Protein 2WB6 (pdb70)

Solvent-accessible surface area: 6934 Å² total; per-residue (Å²): 169,88,0,18,23,12,13,118,149,32,30,26,142,47,7,95,183,65,11,121,73,78,194,88,89,3,27,0,58,11,70,66,0,5,87,15,10,27,122,24,0,94,137,30,10,1,104,11,93,89,150,54,62,56,0,81,4,37,12,156,147,5,113,2,60,18,0,127,157,93,43,2,124,36,103,74,62,72,86,8,89,1,60,19,49,38,0,0,67,26,10,3,146,75,13,66,104,149,17,106,24,80,70,86,150,151,43,0,24,0,47,35,146,129

Structure (mmCIF, N/CA/C/O backbone):
data_2WB6
#
_entry.id   2WB6
#
_cell.length_a   62.890
_cell.length_b   62.890
_cell.length_c   110.837
_cell.angle_alpha   90.00
_cell.angle_beta   90.00
_cell.angle_gamma   120.00
#
_symmetry.space_group_name_H-M   'P 61 2 2'
#
loop_
_entity.id
_entity.type
_entity.pdbx_description
1 polymer AFV1-102
2 non-polymer 'CHLORIDE ION'
3 water water
#
loop_
_atom_site.group_PDB
_atom_site.id
_atom_site.type_symbol
_atom_site.label_atom_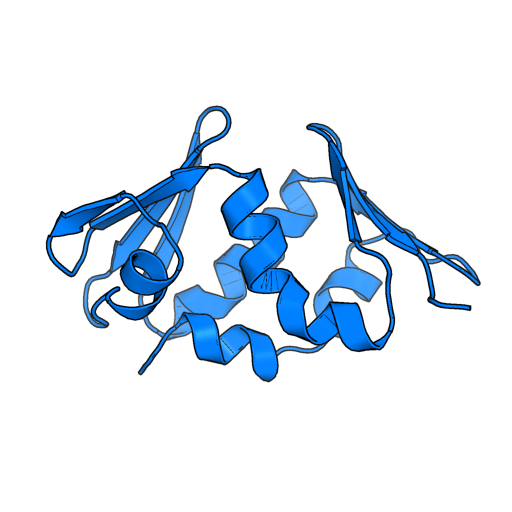id
_atom_site.label_alt_id
_atom_site.label_comp_id
_atom_site.label_asym_id
_atom_site.label_entity_id
_atom_site.label_seq_id
_atom_site.pdbx_PDB_ins_code
_atom_site.Cartn_x
_atom_site.Cartn_y
_atom_site.Cartn_z
_atom_site.occupancy
_atom_site.B_iso_or_equiv
_atom_site.auth_seq_id
_atom_site.auth_comp_id
_atom_site.auth_asym_id
_atom_site.auth_atom_id
_atom_site.pdbx_PDB_model_num
ATOM 1 N N . LEU A 1 11 ? 3.738 8.321 9.330 1.00 48.60 -19 LEU A N 1
ATOM 2 C CA . LEU A 1 11 ? 2.241 8.308 9.222 1.00 47.46 -19 LEU A CA 1
ATOM 3 C C . LEU A 1 11 ? 1.534 9.537 9.866 1.00 47.75 -19 LEU A C 1
ATOM 4 O O . LEU A 1 11 ? 0.334 9.706 9.684 1.00 47.88 -19 LEU A O 1
ATOM 9 N N . GLU A 1 12 ? 2.244 10.369 10.635 1.00 46.54 -18 GLU A N 1
ATOM 10 C CA . GLU A 1 12 ? 1.717 11.702 10.975 1.00 45.24 -18 GLU A CA 1
ATOM 11 C C . GLU A 1 12 ? 2.275 12.636 9.918 1.00 43.78 -18 GLU A C 1
ATOM 12 O O . GLU A 1 12 ? 3.493 12.817 9.848 1.00 44.17 -18 GLU A O 1
ATOM 18 N N . SER A 1 13 ? 1.416 13.233 9.091 1.00 41.93 -17 SER A N 1
ATOM 19 C CA . SER A 1 13 ? 1.923 14.062 8.000 1.00 40.23 -17 SER A CA 1
ATOM 20 C C . SER A 1 13 ? 2.603 15.360 8.456 1.00 39.78 -17 SER A C 1
ATOM 21 O O . SER A 1 13 ? 3.500 15.848 7.778 1.00 39.48 -17 SER A O 1
ATOM 24 N N . THR A 1 14 ? 2.208 15.913 9.599 1.00 39.80 -16 THR A N 1
ATOM 25 C CA . THR A 1 14 ? 2.871 17.122 10.095 1.00 40.47 -16 THR A CA 1
ATOM 26 C C . THR A 1 14 ? 4.325 16.848 10.478 1.00 41.64 -16 THR A C 1
ATOM 27 O O . THR A 1 14 ? 5.144 17.767 10.523 1.00 41.27 -16 THR A O 1
ATOM 31 N N . SER A 1 15 ? 4.632 15.591 10.783 1.00 43.17 -15 SER A N 1
ATOM 32 C CA . SER A 1 15 ? 5.997 15.190 11.125 1.00 45.06 -15 SER A CA 1
ATOM 33 C C . SER A 1 15 ? 6.967 15.335 9.952 1.00 45.47 -15 SER A C 1
ATOM 34 O O . SER A 1 15 ? 8.178 15.499 10.155 1.00 46.39 -15 SER A O 1
ATOM 37 N N . LEU A 1 16 ? 6.442 15.281 8.733 1.00 45.75 -14 LEU A N 1
ATOM 38 C CA . LEU A 1 16 ? 7.248 15.416 7.530 1.00 46.28 -14 LEU A CA 1
ATOM 39 C C . LEU A 1 16 ? 7.906 16.778 7.444 1.00 46.83 -14 LEU A C 1
ATOM 40 O O . LEU A 1 16 ? 8.852 16.969 6.697 1.00 46.26 -14 LEU A O 1
ATOM 45 N N . TYR A 1 17 ? 7.393 17.743 8.194 1.00 47.46 -13 TYR A N 1
ATOM 46 C CA . TYR A 1 17 ? 7.995 19.063 8.153 1.00 48.44 -13 TYR A CA 1
ATOM 47 C C . TYR A 1 17 ? 9.302 19.136 8.963 1.00 51.23 -13 TYR A C 1
ATOM 48 O O . TYR A 1 17 ? 10.209 19.868 8.584 1.00 51.53 -13 TYR A O 1
ATOM 57 N N . LYS A 1 18 ? 9.413 18.334 10.027 1.00 54.43 -12 LYS A N 1
ATOM 58 C CA . LYS A 1 18 ? 10.635 18.295 10.862 1.00 56.65 -12 LYS A CA 1
ATOM 59 C C . LYS A 1 18 ? 11.827 17.737 10.104 1.00 58.55 -12 LYS A C 1
ATOM 60 O O . LYS A 1 18 ? 12.970 17.868 10.546 1.00 59.16 -12 LYS A O 1
ATOM 66 N N . LYS A 1 19 ? 11.542 17.104 8.973 1.00 60.29 -11 LYS A N 1
ATOM 67 C CA . LYS A 1 19 ? 12.543 16.413 8.176 1.00 61.07 -11 LYS A CA 1
ATOM 68 C C . LYS A 1 19 ? 12.868 17.147 6.877 1.00 62.01 -11 LYS A C 1
ATOM 69 O O . LYS A 1 19 ? 13.949 16.976 6.322 1.00 62.51 -11 LYS A O 1
ATOM 75 N N . ALA A 1 20 ? 11.926 17.932 6.368 1.00 62.18 -10 ALA A N 1
ATOM 76 C CA . ALA A 1 20 ? 12.146 18.655 5.116 1.00 62.14 -10 ALA A CA 1
ATOM 77 C C . ALA A 1 20 ? 12.942 19.930 5.385 1.00 62.23 -10 ALA A C 1
ATOM 78 O O . ALA A 1 20 ? 12.612 20.707 6.282 1.00 62.72 -10 ALA A O 1
ATOM 80 N N . GLY A 1 21 ? 14.007 20.138 4.623 1.00 62.07 -9 GLY A N 1
ATOM 81 C CA . GLY A 1 21 ? 14.906 21.249 4.904 1.00 61.29 -9 GLY A CA 1
ATOM 82 C C . GLY A 1 21 ? 14.277 22.572 4.528 1.00 60.63 -9 GLY A C 1
ATOM 83 O O . GLY A 1 21 ? 13.222 22.613 3.886 1.00 60.84 -9 GLY A O 1
ATOM 84 N N . SER A 1 22 ? 14.917 23.661 4.932 1.00 59.62 -8 SER A N 1
ATOM 85 C CA . SER A 1 22 ? 14.537 24.958 4.419 1.00 58.69 -8 SER A CA 1
ATOM 86 C C . SER A 1 22 ? 15.114 25.068 3.023 1.00 57.51 -8 SER A C 1
ATOM 87 O O . SER A 1 22 ? 15.043 26.121 2.398 1.00 57.22 -8 SER A O 1
ATOM 90 N N . GLU A 1 23 ? 15.690 23.974 2.529 1.00 56.34 -7 GLU A N 1
ATOM 91 C CA . GLU A 1 23 ? 16.266 23.973 1.183 1.00 56.02 -7 GLU A CA 1
ATOM 92 C C . GLU A 1 23 ? 15.215 24.409 0.187 1.00 54.20 -7 GLU A C 1
ATOM 93 O O . GLU A 1 23 ? 15.502 25.134 -0.765 1.00 54.05 -7 GLU A O 1
ATOM 99 N N . ASN A 1 24 ? 13.998 23.928 0.414 1.00 52.91 -6 ASN A N 1
ATOM 100 C CA . ASN A 1 24 ? 12.831 24.282 -0.383 1.00 51.76 -6 ASN A CA 1
ATOM 101 C C . ASN A 1 24 ? 12.661 25.805 -0.492 1.00 49.68 -6 ASN A C 1
ATOM 102 O O . ASN A 1 24 ? 12.595 26.378 -1.577 1.00 49.48 -6 ASN A O 1
ATOM 107 N N . LEU A 1 25 ? 12.597 26.433 0.671 1.00 46.86 -5 LEU A N 1
ATOM 108 C CA . LEU A 1 25 ? 12.365 27.857 0.802 1.00 44.11 -5 LEU A CA 1
ATOM 109 C C . LEU A 1 25 ? 13.525 28.707 0.285 1.00 42.20 -5 LEU A C 1
ATOM 110 O O . LEU A 1 25 ? 13.310 29.788 -0.274 1.00 40.78 -5 LEU A O 1
ATOM 115 N N . TYR A 1 26 ? 14.751 28.242 0.501 1.00 40.00 -4 TYR A N 1
ATOM 116 C CA . TYR A 1 26 ? 15.903 28.917 -0.088 1.00 39.11 -4 TYR A CA 1
ATOM 117 C C . TYR A 1 26 ? 15.770 29.018 -1.603 1.00 38.47 -4 TYR A C 1
ATOM 118 O O . TYR A 1 26 ? 15.957 30.081 -2.180 1.00 39.00 -4 TYR A O 1
ATOM 127 N N . PHE A 1 27 ? 15.429 27.915 -2.248 1.00 38.47 -3 PHE A N 1
ATOM 128 C CA . PHE A 1 27 ? 15.433 27.864 -3.694 1.00 38.98 -3 PHE A CA 1
ATOM 129 C C . PHE A 1 27 ? 14.351 28.737 -4.303 1.00 39.06 -3 PHE A C 1
ATOM 130 O O . PHE A 1 27 ?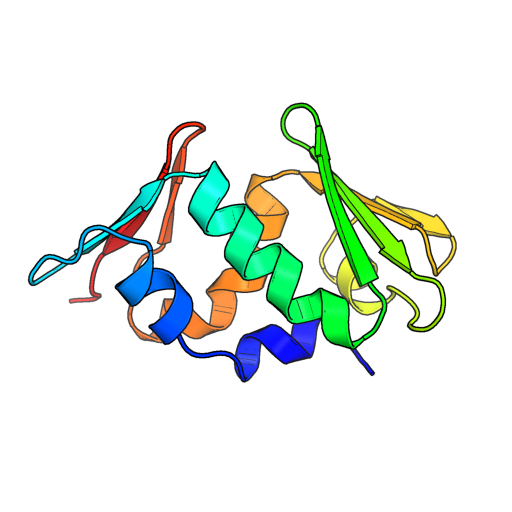 14.553 29.383 -5.333 1.00 38.61 -3 PHE A O 1
ATOM 138 N N . GLN A 1 28 ? 13.210 28.749 -3.622 1.00 39.01 -2 GLN A N 1
ATOM 139 C CA . GLN A 1 28 ? 12.001 29.450 -4.049 1.00 38.58 -2 GLN A CA 1
ATOM 140 C C . GLN A 1 28 ? 11.990 30.923 -3.641 1.00 37.61 -2 GLN A C 1
ATOM 141 O O . GLN A 1 28 ? 11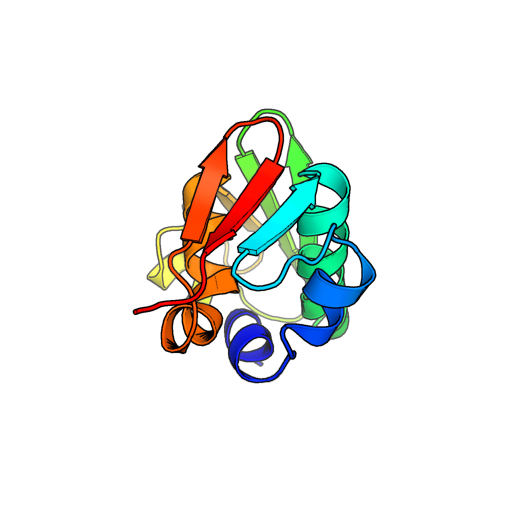.251 31.713 -4.193 1.00 37.80 -2 GLN A O 1
ATOM 147 N N . GLY A 1 29 ? 12.765 31.278 -2.628 1.00 36.91 -1 GLY A N 1
ATOM 148 C CA . GLY A 1 29 ? 12.707 32.624 -2.098 1.00 34.44 -1 GLY A CA 1
ATOM 149 C C . GLY A 1 29 ? 13.778 33.509 -2.697 1.00 34.49 -1 GLY A C 1
ATOM 150 O O . GLY A 1 29 ? 14.656 33.039 -3.414 1.00 32.55 -1 GLY A O 1
ATOM 151 N N . ILE A 1 30 ? 13.760 34.737 -2.213 1.00 27.40 2 ILE A N 1
ATOM 152 C CA . ILE A 1 30 ? 14.834 35.684 -2.422 1.00 28.95 2 ILE A CA 1
ATOM 153 C C . ILE A 1 30 ? 15.679 35.643 -1.164 1.00 28.05 2 ILE A C 1
ATOM 154 O O . ILE A 1 30 ? 15.210 35.963 -0.082 1.00 27.47 2 ILE A O 1
ATOM 159 N N . VAL A 1 31 ? 16.924 35.207 -1.309 1.00 28.32 3 VAL A N 1
ATOM 160 C CA . VAL A 1 31 ? 17.787 34.944 -0.160 1.00 27.18 3 VAL A CA 1
ATOM 161 C C . VAL A 1 31 ? 18.788 36.096 0.044 1.00 28.27 3 VAL A C 1
ATOM 162 O O . VAL A 1 31 ? 19.574 36.422 -0.867 1.00 26.77 3 VAL A O 1
ATOM 166 N N . ASP A 1 32 ? 18.717 36.729 1.218 1.00 28.93 4 ASP A N 1
ATOM 167 C CA . ASP A 1 32 ? 19.679 37.772 1.629 1.00 31.36 4 ASP A CA 1
ATOM 168 C C . ASP A 1 32 ? 20.525 37.266 2.795 1.00 31.00 4 ASP A C 1
ATOM 169 O O . ASP A 1 32 ? 20.275 36.193 3.349 1.00 29.94 4 ASP A O 1
ATOM 174 N N . LYS A 1 33 ? 21.509 38.065 3.203 1.00 32.30 5 LYS A N 1
ATOM 175 C CA . LYS A 1 33 ? 22.338 37.684 4.324 1.00 32.95 5 LYS A CA 1
ATOM 176 C C . LYS A 1 33 ? 21.465 37.391 5.553 1.00 33.52 5 LYS A C 1
ATOM 177 O O . LYS A 1 33 ? 21.622 36.374 6.223 1.00 34.06 5 LYS A O 1
ATOM 183 N N . ASN A 1 34 ? 20.537 38.267 5.882 1.00 32.94 6 ASN A N 1
ATOM 184 C CA . ASN A 1 34 ? 19.838 37.985 7.125 1.00 33.51 6 ASN A CA 1
ATOM 185 C C . ASN A 1 34 ? 18.341 37.719 7.007 1.00 32.34 6 ASN A C 1
ATOM 186 O O . ASN A 1 34 ? 17.658 37.660 8.030 1.00 31.75 6 ASN A O 1
ATOM 191 N N . LYS A 1 35 ? 17.845 37.555 5.779 1.00 31.59 7 LYS A N 1
ATOM 192 C CA . LYS A 1 35 ? 16.445 37.147 5.580 1.00 30.38 7 LYS A CA 1
ATOM 193 C C . LYS A 1 35 ? 16.207 36.387 4.282 1.00 29.91 7 LYS A C 1
ATOM 194 O O . LYS A 1 35 ? 17.016 36.443 3.338 1.00 28.69 7 LYS A O 1
ATOM 200 N N . ILE A 1 36 ? 15.082 35.684 4.256 1.00 27.62 8 ILE A N 1
ATOM 201 C CA . ILE A 1 36 ? 14.593 35.030 3.048 1.00 27.43 8 ILE A CA 1
ATOM 202 C C . ILE A 1 36 ? 13.149 35.474 2.920 1.00 26.28 8 ILE A C 1
ATOM 203 O O . ILE A 1 36 ? 12.403 35.463 3.905 1.00 25.26 8 ILE A O 1
ATOM 208 N N . VAL A 1 37 ? 12.773 35.930 1.732 1.00 25.84 9 VAL A N 1
ATOM 209 C CA . VAL A 1 37 ? 11.380 36.325 1.479 1.00 25.32 9 VAL A CA 1
ATOM 210 C C . VAL A 1 37 ? 10.815 35.422 0.369 1.00 25.54 9 VAL A C 1
ATOM 211 O O . VAL A 1 37 ? 11.402 35.316 -0.729 1.00 25.63 9 VAL A O 1
ATOM 215 N N . ILE A 1 38 ? 9.718 34.733 0.673 1.00 25.10 10 ILE A N 1
ATOM 216 C CA . ILE A 1 38 ? 9.126 33.774 -0.268 1.00 25.70 10 ILE A CA 1
ATOM 217 C C . ILE A 1 38 ? 7.697 34.231 -0.628 1.00 26.20 10 ILE A C 1
ATOM 218 O O . ILE A 1 38 ? 6.867 34.434 0.261 1.00 24.40 10 ILE A O 1
ATOM 223 N N . PRO A 1 39 ? 7.403 34.376 -1.933 1.00 26.43 11 PRO A N 1
ATOM 224 C CA . PRO A 1 39 ? 6.031 34.780 -2.296 1.00 26.60 11 PRO A CA 1
ATOM 225 C C . PRO A 1 39 ? 5.067 33.717 -1.775 1.00 26.21 11 PRO A C 1
ATOM 226 O O . PRO A 1 39 ? 5.431 32.541 -1.696 1.00 25.78 11 PRO A O 1
ATOM 230 N N . MET A 1 40 ? 3.869 34.123 -1.389 1.00 26.04 12 MET A N 1
ATOM 231 C CA . MET A 1 40 ? 2.951 33.180 -0.768 1.00 25.97 12 MET A CA 1
ATOM 232 C C . MET A 1 40 ? 2.617 31.965 -1.634 1.00 27.52 12 MET A C 1
ATOM 233 O O . MET A 1 40 ? 2.555 30.838 -1.136 1.00 25.41 12 MET A O 1
ATOM 238 N N . SER A 1 41 ? 2.374 32.162 -2.922 1.00 28.24 13 SER A N 1
ATOM 239 C CA . SER A 1 41 ? 1.930 30.989 -3.672 1.00 30.88 13 SER A CA 1
ATOM 240 C C . SER A 1 41 ? 3.054 29.965 -3.793 1.00 30.30 13 SER A C 1
ATOM 241 O O . SER A 1 41 ? 2.816 28.768 -3.672 1.00 30.58 13 SER A O 1
ATOM 244 N N . GLU A 1 42 ? 4.280 30.431 -4.036 1.00 30.44 14 GLU A N 1
ATOM 245 C CA . GLU A 1 42 ? 5.435 29.524 -4.036 1.00 31.26 14 GLU A CA 1
ATOM 246 C C . GLU A 1 42 ? 5.680 28.873 -2.670 1.00 28.40 14 GLU A C 1
ATOM 247 O O . GLU A 1 42 ? 5.996 27.692 -2.589 1.00 28.36 14 GLU A O 1
ATOM 253 N N . PHE A 1 43 ? 5.575 29.644 -1.592 1.00 27.35 15 PHE A N 1
ATOM 254 C CA . PHE A 1 43 ? 5.722 29.051 -0.263 1.00 25.89 15 PHE A CA 1
ATOM 255 C C . PHE A 1 43 ? 4.711 27.905 -0.081 1.00 26.09 15 PHE A C 1
ATOM 256 O O . PHE A 1 43 ? 5.057 26.810 0.338 1.00 25.44 15 PHE A O 1
ATOM 264 N N . LEU A 1 44 ? 3.439 28.183 -0.356 1.00 26.88 16 LEU A N 1
ATOM 265 C CA . LEU A 1 44 ? 2.385 27.191 -0.095 1.00 28.33 16 LEU A CA 1
ATOM 266 C C . LEU A 1 44 ? 2.547 25.986 -1.022 1.00 29.39 16 LEU A C 1
ATOM 267 O O . LEU A 1 44 ? 2.440 24.843 -0.582 1.00 30.49 16 LEU A O 1
ATOM 272 N N . ASP A 1 45 ? 2.828 26.238 -2.292 1.00 31.58 17 ASP A N 1
ATOM 273 C CA . ASP A 1 45 ? 3.118 25.131 -3.230 1.00 34.21 17 ASP A CA 1
ATOM 274 C C . ASP A 1 45 ? 4.201 24.172 -2.708 1.00 33.86 17 ASP A C 1
ATOM 275 O O . ASP A 1 45 ? 4.043 22.946 -2.752 1.00 33.50 17 ASP A O 1
ATOM 280 N N . SER A 1 46 ? 5.309 24.711 -2.215 1.00 33.66 18 SER A N 1
ATOM 281 C CA . SER A 1 46 ? 6.358 23.857 -1.671 1.00 33.52 18 SER A CA 1
ATOM 282 C C . SER A 1 46 ? 5.910 23.095 -0.454 1.00 32.83 18 SER A C 1
ATOM 283 O O . SER A 1 46 ? 6.211 21.913 -0.312 1.00 32.49 18 SER A O 1
ATOM 286 N N . MET A 1 47 ? 5.213 23.779 0.447 1.00 31.26 19 MET A N 1
ATOM 287 C CA . MET A 1 47 ? 4.772 23.138 1.683 1.00 31.19 19 MET A CA 1
ATOM 288 C C . MET A 1 47 ? 3.683 22.113 1.385 1.00 30.06 19 MET A C 1
ATOM 289 O O . MET A 1 47 ? 3.647 21.067 2.018 1.00 30.69 19 MET A O 1
ATOM 294 N N . PHE A 1 48 ? 2.804 22.402 0.424 1.00 29.98 20 PHE A N 1
ATOM 295 C CA . PHE A 1 48 ? 1.755 21.431 0.077 1.00 30.41 20 PHE A CA 1
ATOM 296 C C . PHE A 1 48 ? 2.401 20.159 -0.489 1.00 31.15 20 PHE A C 1
ATOM 297 O O . PHE A 1 48 ? 2.019 19.023 -0.175 1.00 30.44 20 PHE A O 1
ATOM 305 N N . LEU A 1 49 ? 3.402 20.356 -1.333 1.00 32.50 21 LEU A N 1
ATOM 306 C CA . LEU A 1 49 ? 4.055 19.225 -1.970 1.00 33.13 21 LEU A CA 1
ATOM 307 C C . LEU A 1 49 ? 4.683 18.275 -0.935 1.00 34.20 21 LEU A C 1
ATOM 308 O O . LEU A 1 49 ? 4.667 17.049 -1.122 1.00 34.41 21 LEU A O 1
ATOM 313 N N . VAL A 1 50 ? 5.197 18.808 0.179 1.00 33.94 22 VAL A N 1
ATOM 314 C CA . VAL A 1 50 ? 5.790 17.944 1.202 1.00 34.33 22 VAL A CA 1
ATOM 315 C C . VAL A 1 50 ? 4.877 16.793 1.630 1.00 35.25 22 VAL A C 1
ATOM 316 O O . VAL A 1 50 ? 5.323 15.654 1.784 1.00 35.14 22 VAL A O 1
ATOM 320 N N . ILE A 1 51 ? 3.604 17.090 1.870 1.00 35.77 23 ILE A N 1
ATOM 321 C CA . ILE A 1 51 ? 2.743 16.099 2.492 1.00 36.37 23 ILE A CA 1
ATOM 322 C C . ILE A 1 51 ? 1.999 15.280 1.455 1.00 37.94 23 ILE A C 1
ATOM 323 O O . ILE A 1 51 ? 1.328 14.289 1.785 1.00 37.40 23 ILE A O 1
ATOM 328 N N . GLU A 1 52 ? 2.119 15.702 0.202 1.00 39.81 24 GLU A N 1
ATOM 329 C CA . GLU A 1 52 ? 1.545 14.958 -0.907 1.00 43.07 24 GLU A CA 1
ATOM 330 C C . GLU A 1 52 ? 2.035 13.497 -0.938 1.00 44.24 24 GLU A C 1
ATOM 331 O O . GLU A 1 52 ? 1.343 12.611 -1.459 1.00 44.48 24 GLU A O 1
ATOM 337 N N . LYS A 1 53 ? 3.194 13.240 -0.329 1.00 45.35 25 LYS A N 1
ATOM 338 C CA . LYS A 1 53 ? 3.759 11.890 -0.325 1.00 46.38 25 LYS A CA 1
ATOM 339 C C . LYS A 1 53 ? 3.058 10.931 0.646 1.00 46.14 25 LYS A C 1
ATOM 340 O O . LYS A 1 53 ? 3.124 9.718 0.473 1.00 47.28 25 LYS A O 1
ATOM 346 N N . LEU A 1 54 ? 2.372 11.463 1.649 1.00 45.51 26 LEU A N 1
ATOM 347 C CA . LEU A 1 54 ? 1.543 10.615 2.484 1.00 44.14 26 LEU A CA 1
ATOM 348 C C . LEU A 1 54 ? 0.084 10.628 1.986 1.00 42.89 26 LEU A C 1
ATOM 349 O O . LEU A 1 54 ? -0.833 10.289 2.724 1.00 43.98 26 LEU A O 1
ATOM 354 N N . GLY A 1 55 ? -0.127 10.998 0.729 1.00 41.28 27 GLY A N 1
ATOM 355 C CA . GLY A 1 55 ? -1.476 11.025 0.175 1.00 39.00 27 GLY A CA 1
ATOM 356 C C . GLY A 1 55 ? -2.363 12.126 0.747 1.00 37.50 27 GLY A C 1
ATOM 357 O O . GLY A 1 55 ? -3.590 12.052 0.625 1.00 37.27 27 GLY A O 1
ATOM 358 N N . VAL A 1 56 ? -1.757 13.147 1.370 1.00 35.88 28 VAL A N 1
ATOM 359 C CA . VAL A 1 56 ? -2.545 14.311 1.823 1.00 33.88 28 VAL A CA 1
ATOM 360 C C . VAL A 1 56 ? -2.553 15.425 0.783 1.00 33.79 28 VAL A C 1
ATOM 361 O O . VAL A 1 56 ? -1.492 15.947 0.406 1.00 33.86 28 VAL A O 1
ATOM 365 N N . HIS A 1 57 ? -3.746 15.779 0.305 1.00 32.05 29 HIS A N 1
ATOM 366 C CA . HIS A 1 57 ? -3.903 16.857 -0.650 1.00 32.30 29 HIS A CA 1
ATOM 367 C C . HIS A 1 57 ? -4.205 18.168 0.070 1.00 30.80 29 HIS A C 1
ATOM 368 O O . HIS A 1 57 ? -4.938 18.171 1.052 1.00 30.77 29 HIS A O 1
ATOM 375 N N . ALA A 1 58 ? -3.656 19.272 -0.428 1.00 30.14 30 ALA A N 1
ATOM 376 C CA . ALA A 1 58 ? -3.795 20.571 0.211 1.00 29.90 30 ALA A CA 1
ATOM 377 C C . ALA A 1 58 ? -4.122 21.624 -0.815 1.00 30.03 30 ALA A C 1
ATOM 378 O O . ALA A 1 58 ? -3.609 21.592 -1.927 1.00 30.04 30 ALA A O 1
ATOM 380 N N . GLU A 1 59 ? -4.979 22.568 -0.453 1.00 29.76 31 GLU A N 1
ATOM 381 C CA . GLU A 1 59 ? -5.379 23.619 -1.366 1.00 30.55 31 GLU A CA 1
ATOM 382 C C . GLU A 1 59 ? -5.691 24.880 -0.563 1.00 30.24 31 GLU A C 1
ATOM 383 O O . GLU A 1 59 ? -6.164 24.787 0.560 1.00 29.42 31 GLU A O 1
ATOM 389 N N . LYS A 1 60 ? -5.448 26.047 -1.145 1.00 29.54 32 LYS A N 1
ATOM 390 C CA . LYS A 1 60 ? -5.813 27.278 -0.499 1.00 30.92 32 LYS A CA 1
ATOM 391 C C . LYS A 1 60 ? -7.041 27.845 -1.184 1.00 30.41 32 LYS A C 1
ATOM 392 O O . LYS A 1 60 ? -7.138 27.828 -2.404 1.00 29.86 32 LYS A O 1
ATOM 398 N N . LYS A 1 61 ? -7.991 28.333 -0.404 1.00 31.46 33 LYS A N 1
ATOM 399 C CA . LYS A 1 61 ? -9.119 29.053 -0.983 1.00 31.65 33 LYS A CA 1
ATOM 400 C C . LYS A 1 61 ? -9.510 30.128 0.022 1.00 32.76 33 LYS A C 1
ATOM 401 O O . LYS A 1 61 ? -9.817 29.828 1.172 1.00 31.21 33 LYS A O 1
ATOM 407 N N . GLY A 1 62 ? -9.440 31.384 -0.402 1.00 32.50 34 GLY A N 1
ATOM 408 C CA . GLY A 1 62 ? -9.544 32.491 0.525 1.00 32.92 34 GLY A CA 1
ATOM 409 C C . GLY A 1 62 ? -8.287 32.551 1.380 1.00 33.11 34 GLY A C 1
ATOM 410 O O . GLY A 1 62 ? -7.154 32.525 0.866 1.00 32.57 34 GLY A O 1
ATOM 411 N N . SER A 1 63 ? -8.497 32.624 2.688 1.00 32.08 35 SER A N 1
ATOM 412 C CA . SER A 1 63 ? -7.402 32.603 3.647 1.00 31.48 35 SER A CA 1
ATOM 413 C C . SER A 1 63 ? -7.472 31.345 4.459 1.00 29.23 35 SER A C 1
ATOM 414 O O . SER A 1 63 ? -7.025 31.317 5.623 1.00 28.03 35 SER A O 1
ATOM 417 N N . MET A 1 64 ? -8.063 30.311 3.866 1.00 28.63 36 MET A N 1
ATOM 418 C CA . MET A 1 64 ? -8.146 29.004 4.509 1.00 27.01 36 MET A CA 1
ATOM 419 C C . MET A 1 64 ? -7.381 27.964 3.706 1.00 25.86 36 MET A C 1
ATOM 420 O O . MET A 1 64 ? -7.327 28.042 2.492 1.00 26.8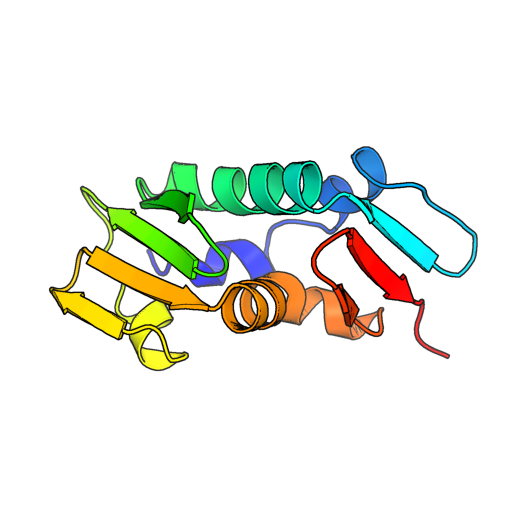0 36 MET A O 1
ATOM 425 N N . ILE A 1 65 ? -6.813 26.993 4.405 1.00 25.13 37 ILE A N 1
ATOM 426 C CA . ILE A 1 65 ? -6.147 25.854 3.797 1.00 25.48 37 ILE A CA 1
ATOM 427 C C . ILE A 1 65 ? -7.050 24.634 4.004 1.00 25.14 37 ILE A C 1
ATOM 428 O O . ILE A 1 65 ? -7.501 24.385 5.129 1.00 25.16 37 ILE A O 1
ATOM 433 N N . PHE A 1 66 ? -7.316 23.883 2.939 1.00 24.69 38 PHE A N 1
ATOM 434 C CA . PHE A 1 66 ? -8.170 22.686 3.013 1.00 25.19 38 PHE A CA 1
ATOM 435 C C . PHE A 1 66 ? -7.313 21.439 2.799 1.00 25.46 38 PHE A C 1
ATOM 436 O O . PHE A 1 66 ? -6.547 21.379 1.846 1.00 26.76 38 PHE A O 1
ATOM 444 N N . LEU A 1 67 ? -7.394 20.485 3.708 1.00 26.12 39 LEU A N 1
ATOM 445 C CA . LEU A 1 67 ? -6.625 19.249 3.606 1.00 25.23 39 LEU A CA 1
ATOM 446 C C . LEU A 1 67 ? -7.585 18.073 3.462 1.00 26.44 39 LEU A C 1
ATOM 447 O O . LEU A 1 67 ? -8.647 18.066 4.091 1.00 25.91 39 LEU A O 1
ATOM 452 N N . SER A 1 68 ? -7.226 17.102 2.622 1.00 27.36 40 SER A N 1
ATOM 453 C CA . SER A 1 68 ? -7.994 15.860 2.515 1.00 29.18 40 SER A CA 1
ATOM 454 C C . SER A 1 68 ? -7.042 14.726 2.185 1.00 30.54 40 SER A C 1
ATOM 455 O O . SER A 1 68 ? -6.027 14.934 1.549 1.00 30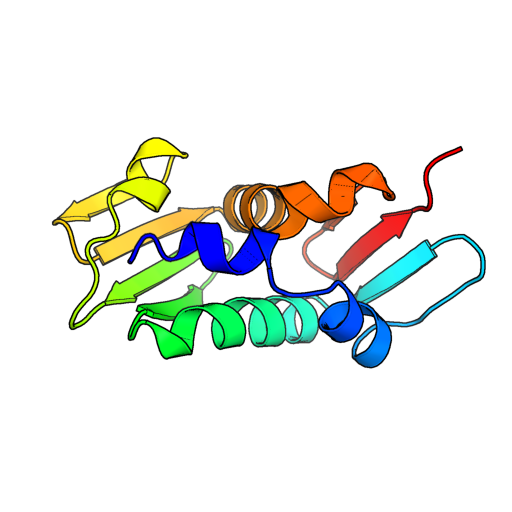.86 40 SER A O 1
ATOM 458 N N . SER A 1 69 ? -7.379 13.528 2.625 1.00 33.97 41 SER A N 1
ATOM 459 C CA . SER A 1 69 ? -6.454 12.424 2.538 1.00 37.76 41 SER A CA 1
ATOM 460 C C . SER A 1 69 ? -7.213 11.168 2.174 1.00 40.04 41 SER A C 1
ATOM 461 O O . SER A 1 69 ? -8.312 10.937 2.679 1.00 39.63 41 SER A O 1
ATOM 464 N N . GLU A 1 70 ? -6.645 10.373 1.277 1.00 43.21 42 GLU A N 1
ATOM 465 C CA . GLU A 1 70 ? -7.203 9.063 0.983 1.00 47.33 42 GLU A CA 1
ATOM 466 C C . GLU A 1 70 ? -6.689 8.021 1.995 1.00 47.80 42 GLU A C 1
ATOM 467 O O . GLU A 1 70 ? -7.412 7.098 2.373 1.00 49.46 42 GLU A O 1
ATOM 473 N N . ARG A 1 71 ? -5.452 8.181 2.453 1.00 48.95 43 ARG A N 1
ATOM 474 C CA . ARG A 1 71 ? -4.830 7.188 3.328 1.00 49.71 43 ARG A CA 1
ATOM 475 C C . ARG A 1 71 ? -4.701 7.639 4.778 1.00 48.63 43 ARG A C 1
ATOM 476 O O . ARG A 1 71 ? -5.392 7.148 5.674 1.00 48.67 43 ARG A O 1
ATOM 484 N N . VAL A 1 72 ? -3.789 8.571 5.000 1.00 47.20 44 VAL A N 1
ATOM 485 C CA . VAL A 1 72 ? -3.404 8.975 6.338 1.00 46.21 44 VAL A CA 1
ATOM 486 C C . VAL A 1 72 ? -4.517 9.758 7.060 1.00 44.81 44 VAL A C 1
ATOM 487 O O . VAL A 1 72 ? -5.148 10.624 6.466 1.00 44.33 44 VAL A O 1
ATOM 491 N N . LYS A 1 73 ? -4.760 9.436 8.330 1.00 43.03 45 LYS A N 1
ATOM 492 C CA . LYS A 1 73 ? -5.644 10.246 9.187 1.00 41.83 45 LYS A CA 1
ATOM 493 C C . LYS A 1 73 ? -5.012 11.605 9.459 1.00 39.95 45 LYS A C 1
ATOM 494 O O . LYS A 1 73 ? -3.794 11.754 9.419 1.00 39.14 45 LYS A O 1
ATOM 500 N N . LEU A 1 74 ? -5.842 12.597 9.747 1.00 38.76 46 LEU A N 1
ATOM 501 C CA . LEU A 1 74 ? -5.335 13.944 9.989 1.00 37.25 46 LEU A CA 1
ATOM 502 C C . LEU A 1 74 ? -5.448 14.349 11.456 1.00 37.30 46 LEU A C 1
ATOM 503 O O . LEU A 1 74 ? -5.630 15.518 11.765 1.00 36.29 46 LEU A O 1
ATOM 508 N N . ALA A 1 75 ? -5.316 13.382 12.365 1.00 37.01 47 ALA A N 1
ATOM 509 C CA . ALA A 1 75 ? -5.435 13.642 13.805 1.00 36.75 47 ALA A CA 1
ATOM 510 C C . ALA A 1 75 ? -4.388 14.625 14.320 1.00 36.37 47 ALA A C 1
ATOM 511 O O . ALA A 1 75 ? -4.650 15.375 15.259 1.00 36.70 47 ALA A O 1
ATOM 513 N N . ASP A 1 76 ? -3.204 14.635 13.718 1.00 36.11 48 ASP A N 1
ATOM 514 C CA . ASP A 1 76 ? -2.184 15.558 14.174 1.00 35.65 48 ASP A CA 1
ATOM 515 C C . ASP A 1 76 ? -2.564 16.997 13.864 1.00 35.25 48 ASP A C 1
ATOM 516 O O . ASP A 1 76 ? -2.380 17.877 14.703 1.00 34.66 48 ASP A O 1
ATOM 521 N N . TRP A 1 77 ? -3.098 17.230 12.663 1.00 33.93 49 TRP A N 1
ATOM 522 C CA . TRP A 1 77 ? -3.580 18.562 12.275 1.00 34.23 49 TRP A CA 1
ATOM 523 C C . TRP A 1 77 ? -4.722 19.037 13.185 1.00 34.56 49 TRP A C 1
ATOM 524 O O . TRP A 1 77 ? -4.783 20.197 13.571 1.00 34.50 49 TRP A O 1
ATOM 535 N N . LYS A 1 78 ? -5.632 18.133 13.508 1.00 35.55 50 LYS A N 1
ATOM 536 C CA . LYS A 1 78 ? -6.719 18.459 14.420 1.00 37.67 50 LYS A CA 1
ATOM 537 C C . LYS A 1 78 ? -6.174 18.831 15.798 1.00 38.50 50 LYS A C 1
ATOM 538 O O . LYS A 1 78 ? -6.555 19.840 16.386 1.00 37.83 50 LYS A O 1
ATOM 544 N N . GLN A 1 79 ? -5.255 18.018 16.291 1.00 39.27 51 GLN A N 1
ATOM 545 C CA . GLN A 1 79 ? -4.586 18.287 17.558 1.00 40.89 51 GLN A CA 1
ATOM 546 C C . GLN A 1 79 ? -3.954 19.677 17.600 1.00 40.36 51 GLN A C 1
ATOM 547 O O . GLN A 1 79 ? -3.919 20.318 18.654 1.00 40.80 51 GLN A O 1
ATOM 553 N N . LEU A 1 80 ? -3.460 20.146 16.456 1.00 40.13 52 LEU A N 1
ATOM 554 C CA . LEU A 1 80 ? -2.788 21.440 16.369 1.00 39.53 52 LEU A CA 1
ATOM 555 C C . LEU A 1 80 ? -3.758 22.558 16.035 1.00 39.33 52 LEU A C 1
ATOM 556 O O . LEU A 1 80 ? -3.342 23.682 15.794 1.00 40.28 52 LEU A O 1
ATOM 561 N N . GLY A 1 81 ? -5.047 22.262 15.979 1.00 38.51 53 GLY A N 1
ATOM 562 C CA . GLY A 1 81 ? -6.013 23.342 15.846 1.00 37.27 53 GLY A CA 1
ATOM 563 C C . GLY A 1 81 ? -6.916 23.306 14.625 1.00 36.33 53 GLY A C 1
ATOM 564 O O . GLY A 1 81 ? -7.847 24.100 14.530 1.00 35.11 53 GLY A O 1
ATOM 565 N N . ALA A 1 82 ? -6.664 22.392 13.686 1.00 34.36 54 ALA A N 1
ATOM 566 C CA . ALA A 1 82 ? -7.483 22.349 12.478 1.00 33.54 54 ALA A CA 1
ATOM 567 C C . ALA A 1 82 ? -8.934 21.944 12.759 1.00 32.87 54 ALA A C 1
ATOM 568 O O . ALA A 1 82 ? -9.213 21.179 13.688 1.00 32.79 54 ALA A O 1
ATOM 570 N N . MET A 1 83 ? -9.848 22.445 11.937 1.00 32.35 55 MET A N 1
ATOM 571 C CA . MET A 1 83 ? -11.260 22.106 12.051 1.00 33.92 55 MET A CA 1
ATOM 572 C C . MET A 1 83 ? -11.590 20.978 11.089 1.00 32.84 55 MET A C 1
ATOM 573 O O . MET A 1 83 ? -11.578 21.175 9.883 1.00 31.95 55 MET A O 1
ATOM 578 N N . CYS A 1 84 ? -11.868 19.797 11.631 1.00 33.46 56 CYS A N 1
ATOM 579 C CA . CYS A 1 84 ? -12.048 18.597 10.825 1.00 34.55 56 CYS A CA 1
ATOM 580 C C . CYS A 1 84 ? -13.491 18.111 10.827 1.00 34.89 56 CYS A C 1
ATOM 581 O O . CYS A 1 84 ? -14.168 18.159 11.849 1.00 35.35 56 CYS A O 1
ATOM 584 N N . SER A 1 85 ? -13.975 17.684 9.672 1.00 34.72 57 SER A N 1
ATOM 585 C CA . SER A 1 85 ? -15.321 17.116 9.592 1.00 35.21 57 SER A CA 1
ATOM 586 C C . SER A 1 85 ? -15.261 15.625 9.865 1.00 35.40 57 SER A C 1
ATOM 587 O O . SER A 1 85 ? -16.222 15.036 10.349 1.00 35.47 57 SER A O 1
ATOM 590 N N . ASP A 1 86 ? -14.138 15.008 9.524 1.00 35.80 58 ASP A N 1
ATOM 591 C CA . ASP A 1 86 ? -13.862 13.617 9.933 1.00 36.22 58 ASP A CA 1
ATOM 592 C C . ASP A 1 86 ? -12.355 13.421 9.932 1.00 36.38 58 ASP A C 1
ATOM 593 O O . ASP A 1 86 ? -11.620 14.385 9.744 1.00 35.63 58 ASP A O 1
ATOM 598 N N . CYS A 1 87 ? -11.893 12.182 10.100 1.00 36.95 59 CYS A N 1
ATOM 599 C CA . CYS A 1 87 ? -10.450 11.912 10.181 1.00 38.17 59 CYS A CA 1
ATOM 600 C C . CYS A 1 87 ? -9.664 12.259 8.914 1.00 36.68 59 CYS A C 1
ATOM 601 O O . CYS A 1 87 ? -8.421 12.257 8.933 1.00 36.78 59 CYS A O 1
ATOM 604 N N . TYR A 1 88 ? -10.374 12.520 7.821 1.00 34.38 60 TYR A N 1
ATOM 605 C CA . TYR A 1 88 ? -9.742 12.628 6.505 1.00 34.21 60 TYR A CA 1
ATOM 606 C C . TYR A 1 88 ? -9.960 13.964 5.819 1.00 32.23 60 TYR A C 1
ATOM 607 O O . TYR A 1 88 ? -9.554 14.126 4.675 1.00 30.99 60 TYR A O 1
ATOM 616 N N . HIS A 1 89 ? -10.629 14.897 6.502 1.00 30.03 61 HIS A N 1
ATOM 617 C CA . HIS A 1 89 ? -10.907 16.207 5.905 1.00 29.48 61 HIS A CA 1
ATOM 618 C C . HIS A 1 89 ? -10.808 17.290 6.974 1.00 28.75 61 HIS A C 1
ATOM 619 O O . HIS A 1 89 ? -11.486 17.199 7.992 1.00 27.73 61 HIS A O 1
ATOM 626 N N . CYS A 1 90 ? -9.969 18.297 6.755 1.00 28.48 62 CYS A N 1
ATOM 62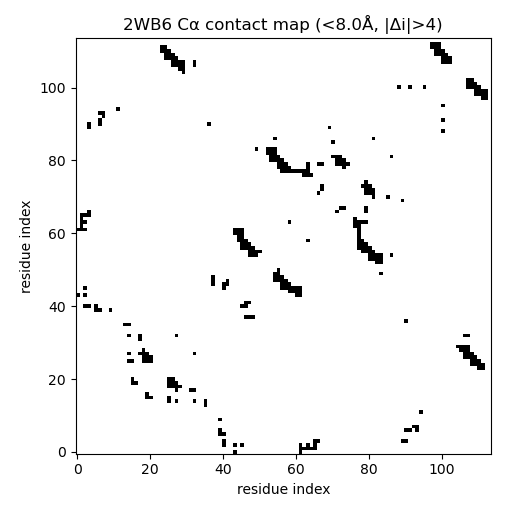7 C CA . CYS A 1 90 ? -9.794 19.378 7.742 1.00 30.00 62 CYS A CA 1
ATOM 628 C C . CYS A 1 90 ? -9.572 20.682 7.007 1.00 28.96 62 CYS A C 1
ATOM 629 O O . CYS A 1 90 ? -9.165 20.678 5.841 1.00 28.01 62 CYS A O 1
ATOM 632 N N . LYS A 1 91 ? -9.832 21.801 7.681 1.00 27.89 63 LYS A N 1
ATOM 633 C CA . LYS A 1 91 ? -9.434 23.083 7.169 1.00 26.67 63 LYS A CA 1
ATOM 634 C C . LYS A 1 91 ? -8.854 23.893 8.321 1.00 26.34 63 LYS A C 1
ATOM 635 O O . LYS A 1 91 ? -9.163 23.640 9.508 1.00 26.68 63 LYS A O 1
ATOM 641 N N . LEU A 1 92 ? -7.967 24.811 7.980 1.00 25.84 64 LEU A N 1
ATOM 642 C CA . LEU A 1 92 ? -7.362 25.671 8.998 1.00 26.22 64 LEU A CA 1
ATOM 643 C C . LEU A 1 92 ? -6.919 26.966 8.366 1.00 25.55 64 LEU A C 1
ATOM 644 O O . LEU A 1 92 ? -6.665 27.018 7.159 1.00 25.14 64 LEU A O 1
ATOM 649 N N . PRO A 1 93 ? -6.880 28.045 9.169 1.00 26.56 65 PRO A N 1
ATOM 650 C CA . PRO A 1 93 ? -6.488 29.339 8.613 1.00 26.70 65 PRO A CA 1
ATOM 651 C C . PRO A 1 93 ? -5.084 29.269 8.052 1.00 26.91 65 PRO A C 1
ATOM 652 O O . PRO A 1 93 ? -4.248 28.496 8.534 1.00 26.22 65 PRO A O 1
ATOM 656 N N . LEU A 1 94 ? -4.847 30.050 7.019 1.00 26.97 66 LEU A N 1
ATOM 657 C CA . LEU A 1 94 ? -3.524 30.204 6.472 1.00 28.52 66 LEU A CA 1
ATOM 658 C C . LEU A 1 94 ? -2.460 30.462 7.548 1.00 27.82 66 LEU A C 1
ATOM 659 O O . LEU A 1 94 ? -1.393 29.853 7.527 1.00 27.57 66 LEU A O 1
ATOM 664 N N . SER A 1 95 ? -2.716 31.369 8.484 1.00 29.47 67 SER A N 1
ATOM 665 C CA . SER A 1 95 ? -1.655 31.676 9.450 1.00 29.21 67 SER A CA 1
ATOM 666 C C . SER A 1 95 ? -1.337 30.461 10.303 1.00 29.30 67 SER A C 1
ATOM 667 O O . SER A 1 95 ? -0.164 30.190 10.556 1.00 29.45 67 SER A O 1
ATOM 670 N N . SER A 1 96 ? -2.350 29.695 10.709 1.00 28.19 68 SER A N 1
ATOM 671 C CA . SER A 1 96 ? -2.079 28.495 11.494 1.00 29.05 68 SER A CA 1
ATOM 672 C C . SER A 1 96 ? -1.259 27.480 10.706 1.00 29.07 68 SER A C 1
ATOM 673 O O . SER A 1 96 ? -0.379 26.848 11.262 1.00 27.85 68 SER A O 1
ATOM 676 N N . PHE A 1 97 ? -1.594 27.295 9.433 1.00 27.16 69 PHE A N 1
ATOM 677 C CA . PHE A 1 97 ? -0.800 26.419 8.563 1.00 26.87 69 PHE A CA 1
ATOM 678 C C . PHE A 1 97 ? 0.680 26.873 8.507 1.00 26.99 69 PHE A C 1
ATOM 679 O O . PHE A 1 97 ? 1.595 26.068 8.707 1.00 26.31 69 PHE A O 1
ATOM 687 N N . ILE A 1 98 ? 0.909 28.156 8.251 1.00 25.94 70 ILE A N 1
ATOM 688 C CA . ILE A 1 98 ? 2.272 28.691 8.207 1.00 26.98 70 ILE A CA 1
ATOM 689 C C . ILE A 1 98 ? 3.030 28.429 9.527 1.00 27.86 70 ILE A C 1
ATOM 690 O O . ILE A 1 98 ? 4.168 27.933 9.504 1.00 27.14 70 ILE A O 1
ATOM 695 N N . GLU A 1 99 ? 2.395 28.725 10.661 1.00 27.26 71 GLU A N 1
ATOM 696 C CA . GLU A 1 99 ? 3.062 28.492 11.949 1.00 27.81 71 GLU A CA 1
ATOM 697 C C . GLU A 1 99 ? 3.417 27.020 12.136 1.00 28.34 71 GLU A C 1
ATOM 698 O O . GLU A 1 99 ? 4.482 26.701 12.632 1.00 29.13 71 GLU A O 1
ATOM 704 N N . ILE A 1 100 ? 2.522 26.113 11.750 1.00 28.22 72 ILE A N 1
ATOM 705 C CA . ILE A 1 100 ? 2.798 24.685 11.920 1.00 28.00 72 ILE A CA 1
ATOM 706 C C . ILE A 1 100 ? 3.965 24.203 11.070 1.00 28.53 72 ILE A C 1
ATOM 707 O O . ILE A 1 100 ? 4.872 23.513 11.560 1.00 28.45 72 ILE A O 1
ATOM 712 N N . VAL A 1 101 ? 3.937 24.551 9.797 1.00 28.45 73 VAL A N 1
ATOM 713 C CA . VAL A 1 101 ? 4.923 23.996 8.894 1.00 29.58 73 VAL A CA 1
ATOM 714 C C . VAL A 1 101 ? 6.315 24.611 9.081 1.00 30.04 73 VAL A C 1
ATOM 715 O O . VAL A 1 101 ? 7.314 24.003 8.688 1.00 31.12 73 VAL A O 1
ATOM 719 N N . THR A 1 102 ? 6.395 25.804 9.670 1.00 30.36 74 THR A N 1
ATOM 720 C CA . THR A 1 102 ? 7.703 26.419 9.880 1.00 31.18 74 THR A CA 1
ATOM 721 C C . THR A 1 102 ? 8.258 26.166 11.300 1.00 33.32 74 THR A C 1
ATOM 722 O O . THR A 1 102 ? 9.275 26.749 11.682 1.00 33.44 74 THR A O 1
ATOM 726 N N . ARG A 1 103 ? 7.620 25.298 12.073 1.00 35.19 75 ARG A N 1
ATOM 727 C CA . ARG A 1 103 ? 8.001 25.178 13.490 1.00 38.34 75 ARG A CA 1
ATOM 728 C C . ARG A 1 103 ? 9.496 24.884 13.671 1.00 39.46 75 ARG A C 1
ATOM 729 O O . ARG A 1 103 ? 10.189 25.492 14.507 1.00 39.73 75 ARG A O 1
ATOM 737 N N . LYS A 1 104 ? 10.001 23.962 12.877 1.00 40.80 76 LYS A N 1
ATOM 738 C CA . LYS A 1 104 ? 11.407 23.607 12.941 1.00 42.31 76 LYS A CA 1
ATOM 739 C C . LYS A 1 104 ? 12.332 24.721 12.409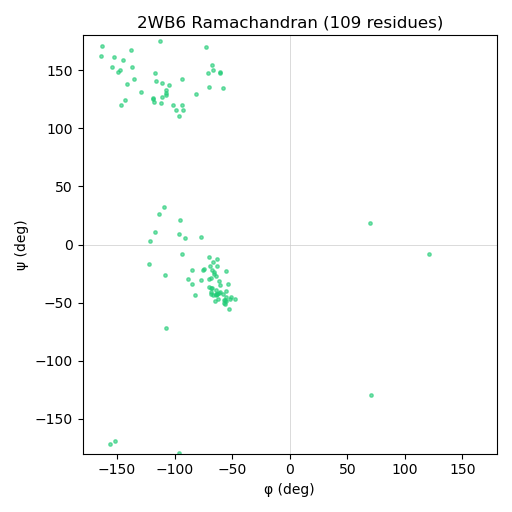 1.00 42.86 76 LYS A C 1
ATOM 740 O O . LYS A 1 104 ? 13.470 24.854 12.857 1.00 43.53 76 LYS A O 1
ATOM 746 N N . ALA A 1 105 ? 11.849 25.521 11.461 1.00 43.00 77 ALA A N 1
ATOM 747 C CA . ALA A 1 105 ? 12.642 26.626 10.934 1.00 43.12 77 ALA A CA 1
ATOM 748 C C . ALA A 1 105 ? 12.810 27.721 11.977 1.00 43.61 77 ALA A C 1
ATOM 749 O O . ALA A 1 105 ? 13.695 28.575 11.857 1.00 43.32 77 ALA A O 1
ATOM 751 N N . LYS A 1 106 ? 11.957 27.709 12.995 1.00 43.68 78 LYS A N 1
ATOM 752 C CA . LYS A 1 106 ? 12.023 28.729 14.034 1.00 44.38 78 LYS A CA 1
ATOM 753 C C . LYS A 1 106 ? 13.265 28.596 14.924 1.00 45.16 78 LYS A C 1
ATOM 754 O O . LYS A 1 106 ? 13.573 29.485 15.707 1.00 44.96 78 LYS A O 1
ATOM 760 N N . ASP A 1 107 ? 13.977 27.482 14.785 1.00 46.34 79 ASP A N 1
ATOM 761 C CA . ASP A 1 107 ? 15.263 27.304 15.452 1.00 47.06 79 ASP A CA 1
ATOM 762 C C . ASP A 1 107 ? 16.305 28.308 14.940 1.00 46.94 79 ASP A C 1
ATOM 763 O O . ASP A 1 107 ? 17.247 28.651 15.658 1.00 46.92 79 ASP A O 1
ATOM 768 N N . LYS A 1 108 ? 16.146 28.764 13.699 1.00 44.99 80 LYS A N 1
ATOM 769 C CA . LYS A 1 108 ? 17.133 29.641 13.078 1.00 43.47 80 LYS A CA 1
ATOM 770 C C . LYS A 1 108 ? 16.528 30.965 12.632 1.00 41.56 80 LYS A C 1
ATOM 771 O O . LYS A 1 108 ? 17.256 31.922 12.374 1.00 41.35 80 LYS A O 1
ATOM 777 N N . PHE A 1 109 ? 15.199 31.026 12.531 1.00 38.30 81 PHE A N 1
ATOM 778 C CA . PHE A 1 109 ? 14.558 32.200 11.952 1.00 36.71 81 PHE A CA 1
ATOM 779 C C . PHE A 1 109 ? 13.355 32.717 12.737 1.00 35.27 81 PHE A C 1
ATOM 780 O O . PHE A 1 109 ? 12.634 31.938 13.362 1.00 34.76 81 PHE A O 1
ATOM 788 N N A LEU A 1 110 ? 13.177 34.039 12.750 0.50 34.11 82 LEU A N 1
ATOM 789 N N B LEU A 1 110 ? 13.135 34.028 12.682 0.50 33.99 82 LEU A N 1
ATOM 790 C CA A LEU A 1 110 ? 11.884 34.614 13.107 0.50 33.02 82 LEU A CA 1
ATOM 791 C CA B LEU A 1 110 ? 11.875 34.612 13.143 0.50 32.99 82 LEU A CA 1
ATOM 792 C C A LEU A 1 110 ? 11.036 34.337 11.883 0.50 32.30 82 LEU A C 1
ATOM 793 C C B LEU A 1 110 ? 10.922 34.635 11.950 0.50 32.21 82 LEU A C 1
ATOM 794 O O A LEU A 1 110 ? 11.533 34.426 10.761 0.50 31.84 82 LEU A O 1
ATOM 795 O O B LEU A 1 110 ? 11.230 35.225 10.920 0.50 32.40 82 LEU A O 1
ATOM 804 N N . VAL A 1 111 ? 9.774 33.983 12.085 1.00 31.53 83 VAL A N 1
ATOM 805 C CA . VAL A 1 111 ? 8.884 33.801 10.954 1.00 30.04 83 VAL A CA 1
ATOM 806 C C . VAL A 1 111 ? 7.774 34.844 11.023 1.00 29.41 83 VAL A C 1
ATOM 807 O O . VAL A 1 111 ? 7.070 34.937 12.041 1.00 29.29 83 VAL A O 1
ATOM 811 N N . MET A 1 112 ? 7.608 35.618 9.954 1.00 28.41 84 MET A N 1
ATOM 812 C CA . MET A 1 112 ? 6.465 36.524 9.857 1.00 28.92 84 MET A CA 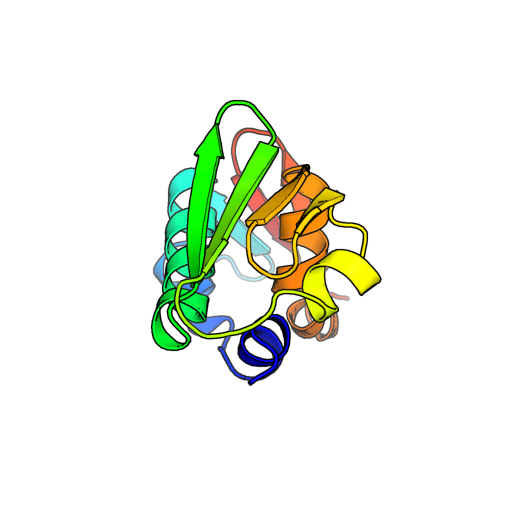1
ATOM 813 C C . MET A 1 112 ? 5.902 36.471 8.456 1.00 27.88 84 MET A C 1
ATOM 814 O O . MET A 1 112 ? 6.540 35.911 7.543 1.00 27.99 84 MET A O 1
ATOM 819 N N . TYR A 1 113 ? 4.708 37.031 8.270 1.00 26.60 85 TYR A N 1
ATOM 820 C CA . TYR A 1 113 ? 4.040 36.904 6.988 1.00 26.62 85 TYR A CA 1
ATOM 821 C C . TYR A 1 113 ? 2.911 37.905 6.796 1.00 26.71 85 TYR A C 1
ATOM 822 O O . TYR A 1 113 ? 2.520 38.643 7.719 1.00 26.83 85 TYR A O 1
ATOM 831 N N . ASN A 1 114 ? 2.409 37.953 5.574 1.00 27.03 86 ASN A N 1
ATOM 832 C CA . ASN A 1 114 ? 1.175 38.651 5.257 1.00 27.66 86 ASN A CA 1
ATOM 833 C C . ASN A 1 114 ? 0.562 37.956 4.052 1.00 28.57 86 ASN A C 1
ATOM 834 O O . ASN A 1 114 ? 1.028 36.877 3.695 1.00 28.85 86 ASN A O 1
ATOM 839 N N . GLU A 1 115 ? -0.463 38.530 3.424 1.00 29.58 87 GLU A N 1
ATOM 840 C CA . GLU A 1 115 ? -1.138 37.827 2.306 1.00 31.68 87 GLU A CA 1
ATOM 841 C C . GLU A 1 115 ? -0.212 37.689 1.090 1.00 30.97 87 GLU A C 1
ATOM 842 O O . GLU A 1 115 ? -0.377 36.786 0.272 1.00 30.86 87 GLU A O 1
ATOM 848 N N . LYS A 1 116 ? 0.792 38.559 1.028 1.00 30.23 88 LYS A N 1
ATOM 849 C CA . LYS A 1 116 ? 1.742 38.581 -0.085 1.00 29.98 88 LYS A CA 1
ATOM 850 C C . LYS A 1 116 ? 2.888 37.563 0.023 1.00 28.57 88 LYS A C 1
ATOM 851 O O . LYS A 1 116 ? 3.255 36.910 -0.963 1.00 27.91 88 LYS A O 1
ATOM 857 N N . GLU A 1 117 ? 3.478 37.431 1.199 1.00 27.31 89 GLU A N 1
ATOM 858 C CA . GLU A 1 117 ? 4.722 36.689 1.278 1.00 27.54 89 GLU A CA 1
ATOM 859 C C . GLU A 1 117 ? 5.084 36.287 2.698 1.00 26.70 89 GLU A C 1
ATOM 860 O O . GLU A 1 117 ? 4.565 36.839 3.674 1.00 24.83 89 GLU A O 1
ATOM 866 N N . VAL A 1 118 ? 5.980 35.308 2.793 1.00 25.49 90 VAL A N 1
ATOM 867 C CA . VAL A 1 118 ? 6.495 34.851 4.067 1.00 24.80 90 VAL A CA 1
ATOM 868 C C . VAL A 1 118 ? 7.928 35.343 4.183 1.00 26.55 90 VAL A C 1
ATOM 869 O O . VAL A 1 118 ? 8.694 35.222 3.220 1.00 25.97 90 VAL A O 1
ATOM 873 N N . THR A 1 119 ? 8.284 35.919 5.335 1.00 26.44 91 THR A N 1
ATOM 874 C CA . THR A 1 119 ? 9.608 36.473 5.555 1.00 27.12 91 THR A CA 1
ATOM 875 C C . THR A 1 119 ? 10.224 35.716 6.713 1.00 29.12 91 THR A C 1
ATOM 876 O O . THR A 1 119 ? 9.603 35.611 7.789 1.00 27.88 91 THR A O 1
ATOM 880 N N . LEU A 1 120 ? 11.419 35.164 6.497 1.00 29.02 92 LEU A N 1
ATOM 881 C CA . LEU A 1 120 ? 12.159 34.495 7.561 1.00 30.88 92 LEU A CA 1
ATOM 882 C C . LEU A 1 120 ? 13.366 35.371 7.841 1.00 32.18 92 LEU A C 1
ATOM 883 O O . LEU A 1 120 ? 14.136 35.638 6.929 1.00 31.04 92 LEU A O 1
ATOM 888 N N . VAL A 1 121 ? 13.510 35.830 9.081 1.00 32.43 93 VAL A N 1
ATOM 889 C CA . VAL A 1 121 ? 14.621 36.700 9.459 1.00 33.15 93 VAL A CA 1
ATOM 890 C C . VAL A 1 121 ? 15.593 35.892 10.306 1.00 34.31 93 VAL A C 1
ATOM 891 O O . VAL A 1 121 ? 15.180 35.241 11.264 1.00 33.74 93 VAL A O 1
ATOM 895 N N . ALA A 1 122 ? 16.875 35.893 9.959 1.00 35.83 94 ALA A N 1
ATOM 896 C CA . ALA A 1 122 ? 17.825 35.118 10.745 1.00 38.11 94 ALA A CA 1
ATOM 897 C C . ALA A 1 122 ? 17.792 35.576 12.211 1.00 40.23 94 ALA A C 1
ATOM 898 O O . ALA A 1 122 ? 17.766 36.762 12.507 1.00 40.46 94 ALA A O 1
ATOM 900 N N . ARG A 1 123 ? 17.767 34.636 13.139 1.00 42.81 95 ARG A N 1
ATOM 901 C CA . ARG A 1 123 ? 17.765 35.026 14.545 1.00 45.15 95 ARG A CA 1
ATOM 902 C C . ARG A 1 123 ? 19.136 35.597 14.964 1.00 46.83 95 ARG A C 1
ATOM 903 O O . ARG A 1 123 ? 20.188 35.184 14.438 1.00 46.93 95 ARG A O 1
ATOM 911 N N . GLY A 1 124 ? 19.101 36.547 15.903 1.00 48.27 96 GLY A N 1
ATOM 912 C CA . GLY A 1 124 ? 20.294 37.230 16.405 1.00 49.34 96 GLY A CA 1
ATOM 913 C C . GLY A 1 124 ? 20.029 38.717 16.603 1.00 50.67 96 GLY A C 1
ATOM 914 O O . GLY A 1 124 ? 19.025 39.115 17.219 0.50 50.43 96 GLY A O 1
#

Organism: Acidianus filamentous virus 1 (isolate United States/Yellowstone) (NCBI:txid654909)

B-factor: mean 37.97, std 10.59, range [19.25, 100.7]

Sequence (114 aa):
LESTSLYKKAGSENLYFQGIVDKNKIVIPMSEFLDSMFLVIEKLGVHAEKKGSMIFLSSERVKLADWKQLGAMCSDCYHCKLPLSSFIEIVTRKAKDKFLLVMYNEKEVTLVARG

CATH classification: 3.90.1150.90

Nearest PDB structures (foldseek):
  2wb6-assembly1_A-2  TM=1.009E+00  e=1.698E-25  Captovirus AFV1
  2j0n-assembly1_A  TM=2.816E-01  e=1.082E-01  Shigella flexneri 2a str. 301
  4khb-assembly3_E  TM=2.512E-01  e=7.631E-01  Thermochaetoides thermophila DSM 1495
  6hix-assembly1_Al  TM=4.126E-01  e=6.979E+00  Trypanosoma brucei brucei
  1px3-assembly1_D  TM=3.555E-01  e=7.449E+00  Escherichia coli

Secondary structure (DSSP, 8-state):
--GGGGGTTS-THHHHHHSEE-SSEEEEEHHHHHHHHHHHHHTTTEEEEEETTEEEEEESSS--HHHHHTT-EEEETTEEEEEHHHHHHHHTGGGGGTEEEEE-SSEEEEEE--

Foldseek 3Di:
DALLVLLLVDDCVQQVVQFDDDPFKTKHWVVSVVVSLQVSSVVQQWGWDDDDQKIKIFGPGAFNVVVVVLPWDAPDRGITMDGNVSVVCSSCVNVVVFFDWDDDNTIIMTGGDD

Radius of gyration: 13.73 Å; Cα contacts (8 Å, |Δi|>4): 185; chains: 1; bounding box: 38×32×22 Å